Protein AF-A0A708IZ18-F1 (afdb_monomer_lite)

Radius of gyration: 13.58 Å; chains: 1; bounding box: 27×24×37 Å

InterPro domains:
  IPR036430 Ribonuclease T2-like superfamily [G3DSA:3.90.730.10] (1-65)

pLDDT: mean 96.65, std 2.51, range [81.12, 98.5]

Sequence (65 aa):
VAQMWGQDNVKAVKVNCHGNPAYLTEIQFSLKASMINAPLSSASFLPQPHPGNCGKQFIIDKAGY

Foldseek 3Di:
DCVFQNPVQLQQWAWEFDDVVTETDDIDGAFDPVCPPDPDHNNTGDGDDHNYDNPPDHHHDDPDD

Organism: Salmonella typhimurium (NCBI:txid90371)

Structure (mmCIF, N/CA/C/O backbone):
data_AF-A0A708IZ18-F1
#
_entry.id   AF-A0A708IZ18-F1
#
loop_
_atom_site.group_PDB
_atom_site.id
_atom_site.type_symbol
_atom_site.label_atom_id
_atom_site.label_alt_id
_atom_site.label_comp_id
_atom_site.label_asym_id
_atom_site.label_entity_id
_atom_site.label_seq_id
_atom_site.pdbx_PDB_ins_code
_atom_site.Cartn_x
_atom_site.Cartn_y
_atom_site.Cartn_z
_atom_site.occupancy
_atom_site.B_iso_or_equiv
_atom_site.auth_seq_id
_atom_site.auth_comp_id
_atom_site.auth_asym_id
_atom_site.auth_atom_id
_atom_site.pdbx_PDB_model_num
ATOM 1 N N . VAL A 1 1 ? -6.838 2.746 -2.243 1.00 91.06 1 VAL A N 1
ATOM 2 C CA . VAL A 1 1 ? -6.820 2.767 -0.756 1.00 91.06 1 VAL A CA 1
ATOM 3 C C . VAL A 1 1 ? -7.972 3.591 -0.204 1.00 91.06 1 VAL A C 1
ATOM 5 O O . VAL A 1 1 ? -8.876 2.989 0.351 1.00 91.06 1 VAL A O 1
ATOM 8 N N . ALA A 1 2 ? -8.003 4.910 -0.427 1.00 96.62 2 ALA A N 1
ATOM 9 C CA . ALA A 1 2 ? -9.026 5.800 0.135 1.00 96.62 2 ALA A CA 1
ATOM 10 C C . ALA A 1 2 ? -10.482 5.350 -0.090 1.00 96.62 2 ALA A C 1
ATOM 12 O O . ALA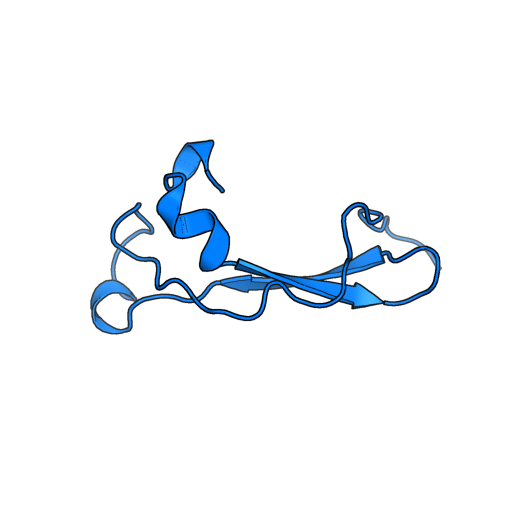 A 1 2 ? -11.271 5.375 0.845 1.00 96.62 2 ALA A O 1
ATOM 13 N N . GLN A 1 3 ? -10.822 4.896 -1.302 1.00 96.81 3 GLN A N 1
ATOM 14 C CA . GLN A 1 3 ? -12.180 4.450 -1.638 1.00 96.81 3 GLN A CA 1
ATOM 15 C C . GLN A 1 3 ? -12.646 3.239 -0.814 1.00 96.81 3 GLN A C 1
ATOM 17 O O . GLN A 1 3 ? -13.790 3.205 -0.384 1.00 96.81 3 GLN A O 1
ATOM 22 N N . MET A 1 4 ? -11.772 2.250 -0.604 1.00 96.31 4 MET A N 1
ATOM 23 C CA . MET A 1 4 ? -12.139 0.997 0.071 1.00 96.31 4 MET A CA 1
ATOM 24 C C . MET A 1 4 ? -11.944 1.083 1.584 1.00 96.31 4 MET A C 1
ATOM 26 O O . MET A 1 4 ? -12.737 0.543 2.346 1.00 96.31 4 MET A O 1
ATOM 30 N N . TRP A 1 5 ? -10.878 1.759 2.021 1.00 96.44 5 TRP A N 1
ATOM 31 C CA . TRP A 1 5 ? -10.401 1.707 3.402 1.00 96.44 5 TRP A CA 1
ATOM 32 C C . TRP A 1 5 ? -10.437 3.061 4.115 1.00 96.44 5 TRP A C 1
ATOM 34 O O . TRP A 1 5 ? -10.110 3.111 5.291 1.00 96.44 5 TRP A O 1
ATOM 44 N N . GLY A 1 6 ? -10.859 4.143 3.458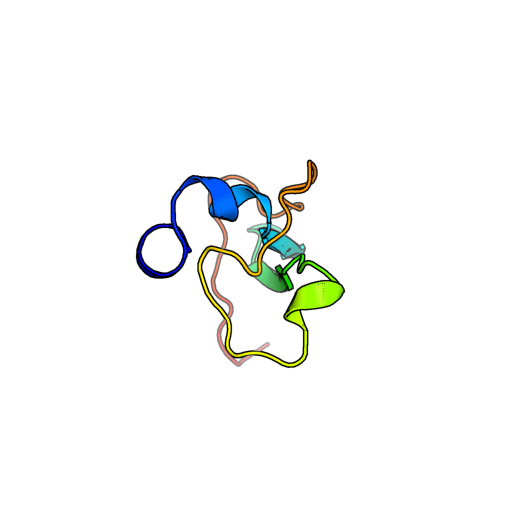 1.00 96.44 6 GLY A N 1
ATOM 45 C CA . GLY A 1 6 ? -10.934 5.487 4.041 1.00 96.44 6 GLY A CA 1
ATOM 46 C C . GLY A 1 6 ? -9.667 6.325 3.833 1.00 96.44 6 GLY A C 1
ATOM 47 O O . GLY A 1 6 ? -8.563 5.797 3.672 1.00 96.44 6 GLY A O 1
ATOM 48 N N . GLN A 1 7 ? -9.834 7.653 3.816 1.00 96.50 7 GLN A N 1
ATOM 49 C CA . GLN A 1 7 ? -8.752 8.619 3.555 1.00 96.50 7 GLN A CA 1
ATOM 50 C C . GLN A 1 7 ? -7.624 8.539 4.589 1.00 96.50 7 GLN A C 1
ATOM 52 O O . GLN A 1 7 ? -6.448 8.584 4.227 1.00 96.50 7 GLN A O 1
ATOM 57 N N . ASP A 1 8 ? -7.967 8.320 5.857 1.00 93.81 8 ASP A N 1
ATOM 58 C CA . ASP A 1 8 ? -6.994 8.271 6.954 1.00 93.81 8 ASP A CA 1
ATOM 59 C C . ASP A 1 8 ? -6.000 7.107 6.818 1.00 93.81 8 ASP A C 1
ATOM 61 O O . ASP A 1 8 ? -4.864 7.179 7.291 1.00 93.81 8 ASP A O 1
ATOM 65 N N . ASN A 1 9 ? -6.388 6.058 6.088 1.00 97.56 9 ASN A N 1
ATOM 66 C CA . ASN A 1 9 ? -5.591 4.849 5.910 1.00 97.56 9 ASN A CA 1
ATOM 67 C C . ASN A 1 9 ? -4.661 4.889 4.695 1.00 97.56 9 ASN A C 1
ATOM 69 O O . ASN A 1 9 ? -3.876 3.964 4.498 1.00 97.56 9 ASN A O 1
ATOM 73 N N . VAL A 1 10 ? -4.671 5.967 3.901 1.00 97.44 10 VAL A N 1
ATOM 74 C CA . VAL A 1 10 ? -3.703 6.146 2.802 1.00 97.44 10 VAL A CA 1
ATOM 75 C C . VAL A 1 10 ? -2.266 6.134 3.333 1.00 97.44 10 VAL A C 1
ATOM 77 O O . VAL A 1 10 ? -1.387 5.536 2.720 1.00 97.44 10 VAL A O 1
ATOM 80 N N . LYS A 1 11 ? -2.038 6.709 4.520 1.00 97.50 11 LYS A N 1
ATOM 81 C CA . LYS A 1 11 ? -0.719 6.751 5.175 1.00 97.50 11 LYS A CA 1
ATOM 82 C C . LYS A 1 11 ? -0.261 5.406 5.750 1.00 97.50 11 LYS A C 1
ATOM 84 O O . LYS A 1 11 ? 0.882 5.288 6.173 1.00 97.50 11 LYS A O 1
ATOM 89 N N . ALA A 1 12 ? -1.119 4.388 5.783 1.00 97.94 12 ALA A N 1
ATOM 90 C CA . ALA A 1 12 ? -0.727 3.042 6.203 1.00 97.94 12 ALA A CA 1
ATOM 91 C C . ALA A 1 12 ? -0.029 2.251 5.083 1.00 97.94 12 ALA A C 1
ATOM 93 O O . ALA A 1 12 ? 0.374 1.110 5.301 1.00 97.94 12 ALA A O 1
ATOM 94 N N . VAL A 1 13 ? 0.096 2.833 3.884 1.00 98.00 13 VAL A N 1
ATOM 95 C CA . VAL A 1 13 ? 0.691 2.186 2.715 1.00 98.00 13 VAL A CA 1
ATOM 96 C C . VAL A 1 13 ? 2.034 2.824 2.393 1.00 98.00 13 VAL A C 1
ATOM 98 O O . VAL A 1 13 ? 2.133 4.041 2.245 1.00 98.00 13 VAL A O 1
ATOM 101 N N . LYS A 1 14 ? 3.062 1.990 2.263 1.00 98.31 14 LYS A N 1
ATOM 102 C CA . LYS A 1 14 ? 4.379 2.368 1.754 1.00 98.31 14 LYS A CA 1
ATOM 103 C C . LYS A 1 14 ? 4.592 1.701 0.402 1.00 98.31 14 LYS A C 1
ATOM 105 O O . LYS A 1 14 ? 4.360 0.503 0.264 1.00 98.31 14 LYS A O 1
ATOM 110 N N . VAL A 1 15 ? 5.027 2.476 -0.585 1.00 98.06 15 VAL A N 1
ATOM 111 C CA . VAL A 1 15 ? 5.225 2.005 -1.958 1.00 98.06 15 VAL A CA 1
ATOM 112 C C . VAL A 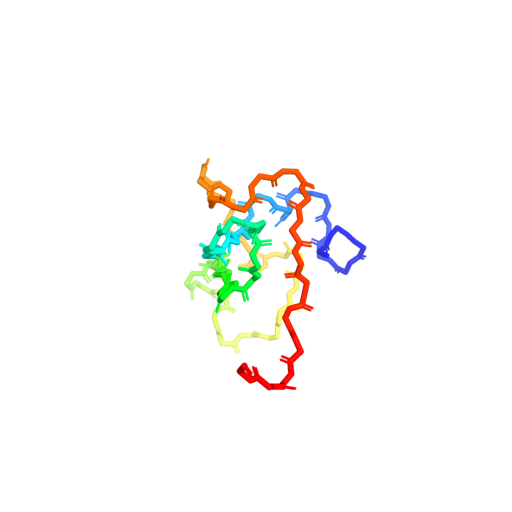1 15 ? 6.707 2.106 -2.304 1.00 98.06 15 VAL A C 1
ATOM 114 O O . VAL A 1 15 ? 7.278 3.200 -2.285 1.00 98.06 15 VAL A O 1
ATOM 117 N N . ASN A 1 16 ? 7.334 0.967 -2.589 1.00 98.31 16 ASN A N 1
ATOM 118 C CA . ASN A 1 16 ? 8.733 0.906 -2.992 1.00 98.31 16 ASN A CA 1
ATOM 119 C C . ASN A 1 16 ? 8.834 0.733 -4.507 1.00 98.31 16 ASN A C 1
ATOM 121 O O . ASN A 1 16 ? 8.106 -0.058 -5.109 1.00 98.31 16 ASN A O 1
ATOM 125 N N . CYS A 1 17 ? 9.750 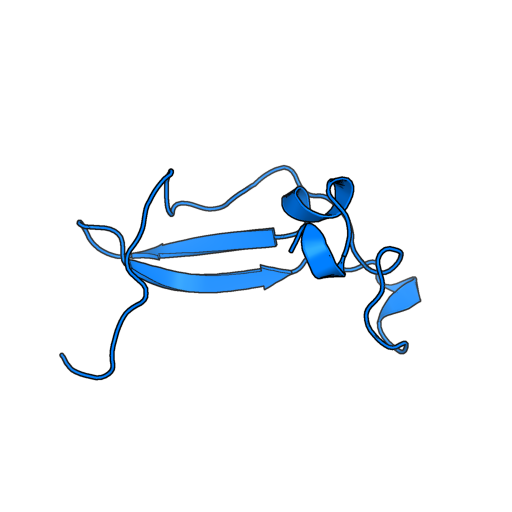1.484 -5.100 1.00 98.44 17 CYS A N 1
ATOM 126 C CA . CYS A 1 17 ? 10.058 1.470 -6.516 1.00 98.44 17 CYS A CA 1
ATOM 127 C C . CYS A 1 17 ? 11.558 1.310 -6.740 1.00 98.44 17 CYS A C 1
ATOM 129 O O . CYS A 1 17 ? 12.380 1.553 -5.848 1.00 98.44 17 CYS A O 1
ATOM 131 N N . HIS A 1 18 ? 11.904 0.949 -7.968 1.00 97.81 18 HIS A N 1
ATOM 132 C CA . HIS A 1 18 ? 13.273 0.864 -8.449 1.00 97.81 18 HIS A CA 1
ATOM 133 C C . HIS A 1 18 ? 13.413 1.533 -9.826 1.00 97.81 18 HIS A C 1
ATOM 135 O O . HIS A 1 18 ? 12.414 1.866 -10.458 1.00 97.81 18 HIS A O 1
ATOM 141 N N . GLY A 1 19 ? 14.650 1.743 -10.282 1.00 96.12 19 GLY A N 1
ATOM 142 C CA . GLY A 1 19 ? 14.951 2.305 -11.600 1.00 96.12 19 GLY A CA 1
ATOM 143 C C . GLY A 1 19 ? 14.706 3.811 -11.739 1.00 96.12 19 GLY A C 1
ATOM 144 O O . GLY A 1 19 ? 14.290 4.500 -10.808 1.00 96.12 19 GLY A O 1
ATOM 145 N N . ASN A 1 20 ? 15.009 4.323 -12.933 1.00 94.69 20 ASN A N 1
ATOM 146 C CA . ASN A 1 20 ? 14.718 5.690 -13.355 1.00 94.69 20 ASN A CA 1
ATOM 147 C C . ASN A 1 20 ? 14.406 5.683 -14.869 1.00 94.69 20 ASN A C 1
ATOM 149 O O . ASN A 1 20 ? 15.343 5.541 -15.656 1.00 94.69 20 ASN A O 1
ATOM 153 N N . PRO A 1 21 ? 13.132 5.788 -15.295 1.00 94.06 21 PRO A N 1
ATOM 154 C CA . PRO A 1 21 ? 11.951 6.130 -14.495 1.00 94.06 21 PRO A CA 1
ATOM 155 C C . PRO A 1 21 ? 11.588 5.065 -13.447 1.00 94.06 21 PRO A C 1
ATOM 157 O O . PRO A 1 21 ? 11.813 3.875 -13.652 1.00 94.06 21 PRO A O 1
ATOM 160 N N . ALA A 1 22 ? 11.044 5.512 -12.311 1.00 98.00 22 ALA A N 1
ATOM 161 C CA . ALA A 1 22 ? 10.709 4.640 -11.188 1.00 98.00 22 ALA A CA 1
ATOM 162 C C . ALA A 1 22 ? 9.565 3.676 -11.550 1.00 98.00 22 ALA A C 1
ATOM 164 O O . ALA A 1 22 ? 8.503 4.121 -11.989 1.00 98.00 22 ALA A O 1
ATOM 165 N N . TYR A 1 23 ? 9.753 2.378 -11.319 1.00 97.62 23 TYR A N 1
ATOM 166 C CA . TYR A 1 23 ? 8.736 1.336 -11.478 1.00 97.62 23 TYR A CA 1
ATOM 167 C C . TYR A 1 23 ? 8.468 0.615 -10.152 1.00 97.62 23 TYR A C 1
ATOM 169 O O . TYR A 1 23 ? 9.374 0.448 -9.335 1.00 97.62 23 TYR A O 1
ATOM 177 N N . LEU A 1 24 ? 7.212 0.225 -9.923 1.00 98.31 24 LEU A N 1
ATOM 178 C CA . LEU A 1 24 ? 6.743 -0.406 -8.687 1.00 98.31 24 LEU A CA 1
ATOM 179 C C . LEU A 1 24 ? 7.409 -1.768 -8.456 1.00 98.31 24 LEU A C 1
ATOM 181 O O . LEU A 1 24 ? 7.352 -2.631 -9.325 1.00 98.31 24 LEU A O 1
ATOM 185 N N . THR A 1 25 ? 7.954 -1.985 -7.257 1.00 98.06 25 THR A N 1
ATOM 186 C CA . THR A 1 25 ? 8.530 -3.277 -6.849 1.00 98.06 25 THR A CA 1
ATOM 187 C C . THR A 1 25 ? 7.857 -3.884 -5.624 1.00 98.06 25 THR A C 1
ATOM 189 O O . THR A 1 25 ? 7.797 -5.105 -5.514 1.00 98.06 25 THR A O 1
ATOM 192 N N . GLU A 1 26 ? 7.316 -3.074 -4.709 1.00 98.38 26 GLU A N 1
ATOM 193 C CA . GLU A 1 26 ? 6.651 -3.587 -3.507 1.00 98.38 26 GLU A CA 1
ATOM 194 C C . GLU A 1 26 ? 5.602 -2.611 -2.959 1.00 98.38 26 GLU A C 1
ATOM 196 O O . GLU A 1 26 ? 5.766 -1.390 -3.011 1.00 98.38 26 GLU A O 1
ATOM 201 N N . ILE A 1 27 ? 4.539 -3.164 -2.368 1.00 98.31 27 ILE A N 1
ATOM 202 C CA . ILE A 1 27 ? 3.563 -2.424 -1.564 1.00 98.31 27 ILE A CA 1
ATOM 203 C C . ILE A 1 27 ? 3.536 -3.027 -0.158 1.00 98.31 27 ILE A C 1
ATOM 205 O O . ILE A 1 27 ? 3.203 -4.198 0.012 1.00 98.31 27 ILE A O 1
ATOM 209 N N . GLN A 1 28 ? 3.836 -2.216 0.854 1.00 98.50 28 GLN A N 1
ATOM 210 C CA . GLN A 1 28 ? 3.760 -2.599 2.262 1.00 98.50 28 GLN A CA 1
ATOM 211 C C . GLN A 1 28 ? 2.515 -1.979 2.905 1.00 98.50 28 GLN A C 1
ATOM 213 O O . GLN A 1 28 ? 2.307 -0.767 2.820 1.00 98.50 28 GLN A O 1
ATOM 218 N N . PHE A 1 29 ? 1.711 -2.800 3.583 1.00 97.75 29 PHE A N 1
ATOM 219 C CA . PHE A 1 29 ? 0.559 -2.360 4.373 1.00 97.75 29 PHE A CA 1
ATOM 220 C C . PHE A 1 29 ? 0.856 -2.500 5.865 1.00 97.75 29 PHE A C 1
ATOM 222 O O . PHE A 1 29 ? 1.182 -3.585 6.344 1.00 97.75 29 PHE A O 1
ATOM 229 N N . SER A 1 30 ? 0.702 -1.415 6.617 1.00 98.12 30 SER A N 1
ATOM 230 C CA . SER A 1 30 ? 0.793 -1.427 8.076 1.00 98.12 30 SER A CA 1
ATOM 231 C C . SER A 1 30 ? -0.571 -1.722 8.698 1.00 98.12 30 SER A C 1
ATOM 233 O O . SER A 1 30 ? -1.543 -0.996 8.480 1.00 98.12 30 SER A O 1
ATOM 235 N N . LEU A 1 31 ? -0.637 -2.792 9.491 1.00 97.88 31 LEU A N 1
ATOM 236 C CA . LEU A 1 31 ? -1.853 -3.273 10.145 1.00 97.88 31 LEU A CA 1
ATOM 237 C C . LEU A 1 31 ? -1.698 -3.243 11.667 1.00 97.88 31 LEU A C 1
ATOM 239 O O . LEU A 1 31 ? -0.607 -3.437 12.203 1.00 97.88 31 LEU A O 1
ATOM 243 N N . LYS A 1 32 ? -2.808 -3.043 12.377 1.00 98.12 32 LYS A N 1
ATOM 244 C CA . LYS A 1 32 ? -2.863 -3.242 13.827 1.00 98.12 32 LYS A CA 1
ATOM 245 C C . LYS A 1 32 ? -2.791 -4.737 14.121 1.00 98.12 32 LYS A C 1
ATOM 247 O O . LYS A 1 32 ? -3.611 -5.501 13.617 1.00 98.12 32 LYS A O 1
ATOM 252 N N . ALA A 1 33 ? -1.869 -5.143 14.991 1.00 98.12 33 ALA A N 1
ATOM 253 C CA . ALA A 1 33 ? -1.702 -6.549 15.366 1.00 98.12 33 ALA A CA 1
ATOM 254 C C . ALA A 1 33 ? -2.998 -7.174 15.917 1.00 98.12 33 ALA A C 1
ATOM 256 O O . ALA A 1 33 ? -3.321 -8.312 15.595 1.00 98.12 33 ALA A O 1
ATOM 257 N N . SER A 1 34 ? -3.789 -6.407 16.674 1.00 98.00 34 SER A N 1
ATOM 258 C CA . SER A 1 34 ? -5.078 -6.853 17.222 1.00 98.00 34 SER A CA 1
ATOM 259 C C . SER A 1 34 ? -6.138 -7.187 16.165 1.00 98.00 34 SER A C 1
ATOM 261 O O . SER A 1 34 ? -7.118 -7.848 16.487 1.00 98.00 34 SER A O 1
ATOM 263 N N . MET A 1 35 ? -5.952 -6.751 14.916 1.00 97.69 35 MET A N 1
ATOM 264 C CA . MET A 1 35 ? -6.911 -6.930 13.822 1.00 97.69 35 MET A CA 1
ATOM 265 C C . MET A 1 35 ? -6.451 -7.967 12.786 1.00 97.69 35 MET A C 1
ATOM 267 O O . MET A 1 35 ? -7.134 -8.150 11.783 1.00 97.69 35 MET A O 1
ATOM 271 N N . ILE A 1 36 ? -5.311 -8.640 12.997 1.00 97.50 36 ILE A N 1
ATOM 272 C CA . ILE A 1 36 ? -4.668 -9.480 11.969 1.00 97.50 36 ILE A CA 1
ATOM 273 C C . ILE A 1 36 ? -5.489 -10.714 11.569 1.00 97.50 36 ILE A C 1
ATOM 275 O O . ILE A 1 36 ? -5.420 -11.157 10.428 1.00 97.50 36 ILE A O 1
ATOM 279 N N . ASN A 1 37 ? -6.291 -11.246 12.494 1.00 97.88 37 ASN A N 1
ATOM 280 C CA . ASN A 1 37 ? -7.092 -12.456 12.284 1.00 97.88 37 ASN A CA 1
ATOM 281 C C . ASN A 1 37 ? -8.516 -12.162 11.775 1.00 97.88 37 ASN A C 1
ATOM 283 O O . ASN A 1 37 ? -9.336 -13.073 11.693 1.00 97.88 37 ASN A O 1
ATOM 287 N N . ALA A 1 38 ? -8.830 -10.901 11.467 1.00 97.62 38 ALA A N 1
ATOM 288 C CA . ALA A 1 38 ? -10.120 -10.482 10.928 1.00 97.62 38 ALA A CA 1
ATOM 289 C C . ALA A 1 38 ? -9.972 -10.013 9.468 1.00 97.62 38 ALA A C 1
ATOM 291 O O . ALA A 1 38 ? -8.885 -9.590 9.065 1.00 97.62 38 ALA A O 1
ATOM 292 N N . PRO A 1 39 ? -11.053 -10.029 8.665 1.00 97.88 39 PRO A N 1
ATOM 293 C CA . PRO A 1 39 ? -11.044 -9.396 7.350 1.00 97.88 39 PRO A CA 1
ATOM 294 C C . PRO A 1 39 ? -10.608 -7.926 7.423 1.00 97.88 39 PRO A C 1
ATOM 296 O O . PRO A 1 39 ? -10.893 -7.220 8.395 1.00 97.88 39 PRO A O 1
ATOM 299 N N . LEU A 1 40 ? -9.930 -7.448 6.377 1.00 97.31 40 LEU A N 1
ATOM 300 C CA . LEU A 1 40 ? -9.497 -6.054 6.317 1.00 97.31 40 LEU A CA 1
ATOM 301 C C . LEU A 1 40 ? -10.700 -5.108 6.280 1.00 97.31 40 LEU A C 1
ATOM 303 O O . LEU A 1 40 ? -11.672 -5.317 5.557 1.00 97.31 40 LEU A O 1
ATOM 307 N N . SER A 1 41 ? -10.595 -4.041 7.060 1.00 96.81 41 SER A N 1
ATOM 308 C CA . SER A 1 41 ? -11.581 -2.973 7.175 1.00 96.81 41 SER A CA 1
ATOM 309 C C . SER A 1 41 ? -10.861 -1.642 7.383 1.00 96.81 41 SER A C 1
ATOM 311 O O . SER A 1 41 ? -9.651 -1.611 7.627 1.00 96.81 41 SER A O 1
ATOM 313 N N . SER A 1 42 ? -11.593 -0.527 7.367 1.00 96.44 42 SER A N 1
ATOM 314 C CA . SER A 1 42 ? -11.034 0.783 7.731 1.00 96.44 42 SER A CA 1
ATOM 315 C C . SER A 1 42 ? -10.441 0.819 9.151 1.00 96.44 42 SER A C 1
ATOM 317 O O . SER A 1 42 ? -9.577 1.644 9.433 1.00 96.44 42 SER A O 1
ATOM 319 N N . ALA A 1 43 ? -10.836 -0.091 10.046 1.00 96.81 43 ALA A N 1
ATOM 320 C CA . ALA A 1 43 ? -10.285 -0.176 11.397 1.00 96.81 43 ALA A CA 1
ATOM 321 C C . ALA A 1 43 ? -8.940 -0.926 11.475 1.00 96.81 43 ALA A C 1
ATOM 323 O O . ALA A 1 43 ? -8.221 -0.768 12.469 1.00 96.81 43 ALA A O 1
ATOM 324 N N . SER A 1 44 ? -8.600 -1.726 10.455 1.00 98.12 44 SER A N 1
ATOM 325 C CA . SER A 1 44 ? -7.467 -2.665 10.468 1.00 98.12 44 SER A CA 1
ATOM 326 C C . SER A 1 44 ? -6.103 -1.995 10.291 1.00 98.12 44 SER A C 1
ATOM 328 O O . SER A 1 44 ? -5.094 -2.533 10.742 1.00 98.12 44 SER A O 1
ATOM 330 N N . PHE A 1 45 ? -6.058 -0.834 9.643 1.00 98.06 45 PHE A N 1
ATOM 331 C CA . PHE A 1 45 ? -4.815 -0.181 9.243 1.00 98.06 45 PHE A CA 1
ATOM 332 C C . PHE A 1 45 ? -4.215 0.688 10.354 1.00 98.06 45 PHE A C 1
ATOM 334 O O . PHE A 1 45 ? -4.918 1.225 11.216 1.00 98.06 45 PHE A O 1
ATOM 341 N N . LEU A 1 46 ? -2.889 0.821 10.321 1.00 97.81 46 LEU A N 1
ATOM 342 C CA . LEU A 1 46 ? -2.111 1.671 11.215 1.00 97.81 46 LEU A CA 1
ATOM 343 C C . LEU A 1 46 ? -1.302 2.675 10.374 1.00 97.81 46 LEU A C 1
ATOM 345 O O . LEU A 1 46 ? -0.396 2.255 9.657 1.00 97.81 46 LEU A O 1
ATOM 349 N N . PRO A 1 47 ? -1.610 3.985 10.425 1.00 96.88 47 PRO A N 1
ATOM 350 C CA . PRO A 1 47 ? -0.842 5.003 9.710 1.00 96.88 47 PRO A CA 1
ATOM 351 C C . PRO A 1 47 ? 0.638 5.007 10.107 1.00 96.88 47 PRO A C 1
ATOM 353 O O . PRO A 1 47 ? 0.967 4.855 11.283 1.00 96.88 47 PRO A O 1
ATOM 356 N N . GLN A 1 48 ? 1.527 5.239 9.139 1.00 95.06 48 GLN A N 1
ATOM 357 C CA . GLN A 1 48 ? 2.972 5.321 9.361 1.00 95.06 48 GLN A CA 1
ATOM 358 C C . GLN A 1 48 ? 3.590 6.485 8.554 1.00 95.06 48 GLN A C 1
ATOM 360 O O . GLN A 1 48 ? 2.976 6.959 7.595 1.00 95.06 48 GLN A O 1
ATOM 365 N N . PRO A 1 49 ? 4.763 7.019 8.948 1.00 95.62 49 PRO A N 1
ATOM 366 C CA . PRO A 1 49 ? 5.267 8.281 8.395 1.00 95.62 49 PRO A CA 1
ATOM 367 C C . PRO A 1 49 ? 6.017 8.162 7.053 1.00 95.62 49 PRO A C 1
ATOM 369 O O . PRO A 1 49 ? 6.290 9.186 6.431 1.00 95.62 49 PRO A O 1
ATOM 372 N N . HIS A 1 50 ? 6.360 6.959 6.587 1.00 96.31 50 HIS A N 1
ATOM 373 C CA . HIS A 1 50 ? 7.236 6.726 5.434 1.00 96.31 50 HIS A CA 1
ATOM 374 C C . HIS A 1 50 ? 6.457 6.266 4.186 1.00 96.31 50 HIS A C 1
ATOM 376 O O . HIS A 1 50 ? 6.197 5.074 4.032 1.00 96.31 50 HIS A O 1
ATOM 382 N N . PRO A 1 51 ? 6.129 7.145 3.225 1.00 96.06 51 PRO A N 1
ATOM 383 C CA . PRO A 1 51 ? 5.349 6.760 2.041 1.00 96.06 51 PRO A CA 1
ATOM 384 C C . PRO A 1 51 ? 6.105 5.843 1.059 1.00 96.06 51 PRO A C 1
ATOM 386 O O . PRO A 1 51 ? 5.484 5.254 0.177 1.00 96.06 51 PRO A O 1
ATOM 389 N N . GLY A 1 52 ? 7.427 5.702 1.212 1.00 97.25 52 GLY A N 1
ATOM 390 C CA . GLY A 1 52 ? 8.307 4.954 0.307 1.00 97.25 52 GLY A CA 1
ATOM 391 C C . GLY A 1 52 ? 9.091 5.869 -0.637 1.00 97.25 52 GLY A C 1
ATOM 392 O O . GLY A 1 52 ? 9.204 7.066 -0.375 1.00 97.25 52 GLY A O 1
ATOM 393 N N . ASN A 1 53 ? 9.670 5.314 -1.705 1.00 97.88 53 ASN A N 1
ATOM 394 C CA . ASN A 1 53 ? 10.612 6.017 -2.596 1.00 97.88 53 ASN A CA 1
ATOM 395 C C . ASN A 1 53 ? 10.096 6.228 -4.037 1.00 97.88 53 ASN A C 1
ATOM 397 O O . ASN A 1 53 ? 10.845 6.709 -4.881 1.00 97.88 53 ASN A O 1
ATOM 401 N N . CYS A 1 54 ? 8.832 5.914 -4.329 1.00 96.88 54 CYS A N 1
ATOM 402 C CA . CYS A 1 54 ? 8.268 5.986 -5.686 1.00 96.88 54 CYS A CA 1
ATOM 403 C C . CYS A 1 54 ? 8.026 7.399 -6.250 1.00 96.88 54 CYS A C 1
ATOM 405 O O . CYS A 1 54 ? 7.740 7.543 -7.435 1.00 96.88 54 CYS A O 1
ATOM 407 N N . GLY A 1 55 ? 8.093 8.451 -5.428 1.00 94.25 55 GLY A N 1
ATOM 408 C CA . GLY A 1 55 ? 7.723 9.803 -5.856 1.00 94.25 55 GLY A CA 1
ATOM 409 C C . GLY A 1 55 ? 6.221 9.955 -6.148 1.00 94.25 55 GLY A C 1
ATOM 410 O O . GLY A 1 55 ? 5.392 9.204 -5.641 1.00 94.25 55 GLY A O 1
ATOM 411 N N . LYS A 1 56 ? 5.853 10.977 -6.935 1.00 95.25 56 LYS A N 1
ATOM 412 C CA . LYS A 1 56 ? 4.442 11.300 -7.242 1.00 95.25 56 LYS A CA 1
ATOM 413 C C . LYS A 1 56 ? 3.841 10.429 -8.348 1.00 95.25 56 LYS A C 1
ATOM 415 O O . LYS A 1 56 ? 2.624 10.295 -8.417 1.00 95.25 56 LYS A O 1
ATOM 420 N N . GLN A 1 57 ? 4.683 9.912 -9.237 1.00 96.62 57 GLN A N 1
ATOM 421 C CA . GLN A 1 57 ? 4.305 9.114 -10.398 1.00 96.62 57 GLN A CA 1
ATOM 422 C C . GLN A 1 57 ? 5.353 8.025 -10.588 1.00 96.62 57 GLN A C 1
ATOM 424 O O . GLN A 1 57 ? 6.546 8.287 -10.454 1.00 96.62 57 GLN A O 1
ATOM 429 N N . PHE A 1 58 ? 4.891 6.824 -10.901 1.00 97.62 58 PHE A N 1
ATOM 430 C CA . PHE A 1 58 ? 5.722 5.652 -11.119 1.00 97.62 58 PHE A CA 1
ATOM 431 C C . PHE A 1 58 ? 5.010 4.707 -12.086 1.00 97.62 58 PHE A C 1
ATOM 433 O O . PHE A 1 58 ? 3.800 4.802 -12.304 1.00 97.62 58 PHE A O 1
ATOM 440 N N . ILE A 1 59 ? 5.778 3.804 -12.678 1.00 98.06 59 ILE A N 1
ATOM 441 C CA . ILE A 1 59 ? 5.310 2.834 -13.661 1.00 98.06 59 ILE A CA 1
ATOM 442 C C . ILE A 1 59 ? 4.795 1.590 -12.933 1.00 98.06 59 ILE A C 1
ATOM 444 O O . ILE A 1 59 ? 5.427 1.096 -11.998 1.00 98.06 59 ILE A O 1
ATOM 448 N N . ILE A 1 60 ? 3.652 1.066 -13.376 1.00 97.69 60 ILE A N 1
ATOM 449 C CA . ILE A 1 60 ? 3.244 -0.302 -13.049 1.00 97.69 60 ILE A CA 1
ATOM 450 C C . ILE A 1 60 ? 3.937 -1.210 -14.053 1.00 97.69 60 ILE A C 1
ATOM 452 O O . ILE A 1 60 ? 3.582 -1.211 -15.235 1.00 97.69 60 ILE A O 1
ATOM 456 N N . ASP A 1 61 ? 4.971 -1.895 -13.578 1.00 94.75 61 ASP A N 1
ATOM 457 C CA . ASP A 1 61 ? 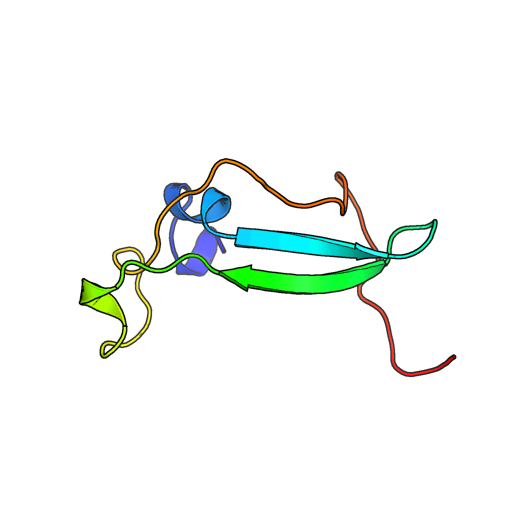5.818 -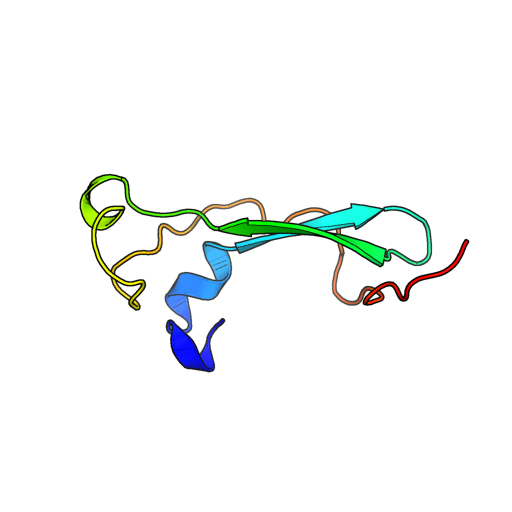2.726 -14.419 1.00 94.75 61 ASP A CA 1
ATOM 458 C C . ASP A 1 61 ? 5.021 -3.863 -15.077 1.00 94.75 61 ASP A C 1
ATOM 460 O O . ASP A 1 61 ? 4.066 -4.396 -14.502 1.00 94.75 61 ASP A O 1
ATOM 464 N N . LYS A 1 62 ? 5.393 -4.207 -16.310 1.00 95.56 62 LYS A N 1
ATOM 465 C CA . LYS A 1 62 ? 4.776 -5.297 -17.076 1.00 95.56 62 LYS A CA 1
ATOM 466 C C . LYS A 1 62 ? 5.762 -6.453 -17.164 1.00 95.56 62 LYS A C 1
ATOM 468 O O . LYS A 1 62 ? 6.961 -6.239 -17.195 1.00 95.56 62 LYS A O 1
ATOM 473 N N . ALA A 1 63 ? 5.251 -7.675 -17.286 1.00 95.50 63 ALA A N 1
ATOM 474 C CA . ALA A 1 63 ? 6.109 -8.838 -17.491 1.00 95.50 63 ALA A CA 1
ATOM 475 C C . ALA A 1 63 ? 6.972 -8.690 -18.764 1.00 95.50 63 ALA A C 1
ATOM 477 O O . ALA A 1 63 ? 6.440 -8.429 -19.846 1.00 95.50 63 ALA A O 1
ATOM 478 N N . GLY A 1 64 ? 8.284 -8.887 -18.615 1.00 90.50 64 GLY A N 1
ATOM 479 C CA . GLY A 1 64 ? 9.310 -8.716 -19.650 1.00 90.50 64 GLY A CA 1
ATOM 480 C C . GLY A 1 64 ? 10.576 -8.085 -19.052 1.00 90.50 64 GLY A C 1
ATOM 481 O O . GLY A 1 64 ? 10.481 -7.425 -18.024 1.00 90.50 64 GLY A O 1
ATOM 482 N N . TYR A 1 65 ? 11.743 -8.310 -19.664 1.00 81.12 65 TYR A N 1
ATOM 483 C CA . TYR A 1 65 ? 13.017 -7.677 -19.286 1.00 81.12 65 TYR A CA 1
ATOM 484 C C . TYR A 1 65 ? 13.545 -6.811 -20.426 1.00 81.12 65 TYR A C 1
ATOM 486 O O . TYR A 1 65 ? 13.385 -7.242 -21.592 1.00 81.12 65 TYR A O 1
#

Secondary structure (DSSP, 8-state):
-HHHH-GGGGGGEEEEEETTTTEEEEEEE-B-GGGTTS---TTTB---S--BS--S--B---S--